Protein AF-A0A0F7KWE9-F1 (afdb_monomer_lite)

Organism: NCBI:txid1267766

Foldseek 3Di:
DDPDDDPAQDWWDDWDWDQDPQQKIKIFTDDDDPDPPDPDPDDDDPCPPFQWKKKKFKADPVDGPDIDIDSHRMDIGDNVRLVVCLVPRQQIWIWMWIDTPVDIHDIDTNDGRD

Secondary structure (DSSP, 8-state):
--------PPPPEEEEEEE-TTS-EEEEEE--PPP-----SS----------EEEEEEEETTEEEEEEEESSSEEEE-HHHHHHHHHHHTTPEEEEEEE-SS-BPPPEEEEE--

Structure (mmCIF, N/CA/C/O backbone):
data_AF-A0A0F7KWE9-F1
#
_entry.id   AF-A0A0F7KWE9-F1
#
loop_
_atom_site.group_PDB
_atom_site.id
_atom_site.type_symbol
_atom_site.label_atom_id
_atom_site.label_alt_id
_atom_site.label_comp_id
_atom_site.label_asym_id
_atom_site.label_entity_id
_atom_site.label_seq_id
_atom_site.pdbx_PDB_ins_code
_atom_site.Cartn_x
_atom_site.Cartn_y
_atom_site.Cartn_z
_atom_site.occupancy
_atom_site.B_iso_or_equiv
_atom_site.auth_seq_id
_atom_site.auth_comp_id
_atom_site.auth_asym_id
_atom_site.auth_atom_id
_atom_site.pdbx_PDB_model_num
ATOM 1 N N . MET A 1 1 ? 7.560 -29.431 -24.865 1.00 41.47 1 MET A N 1
ATOM 2 C CA . MET A 1 1 ? 7.957 -28.475 -23.809 1.00 41.47 1 MET A CA 1
ATOM 3 C C . MET A 1 1 ? 7.039 -27.270 -23.978 1.00 41.47 1 MET A C 1
ATOM 5 O O . MET A 1 1 ? 7.122 -26.638 -25.018 1.00 41.47 1 MET A O 1
ATOM 9 N N . ASN A 1 2 ? 6.057 -27.076 -23.093 1.00 42.00 2 ASN A N 1
ATOM 10 C CA . ASN A 1 2 ? 5.011 -26.047 -23.240 1.00 42.00 2 ASN A CA 1
ATOM 11 C C . ASN A 1 2 ? 5.586 -24.649 -22.930 1.00 42.00 2 ASN A C 1
ATOM 13 O O . ASN A 1 2 ? 5.988 -24.442 -21.786 1.00 42.00 2 ASN A O 1
ATOM 17 N N . PRO A 1 3 ? 5.619 -23.689 -23.875 1.00 49.16 3 PRO A N 1
ATOM 18 C CA . PRO A 1 3 ? 6.002 -22.312 -23.597 1.00 49.16 3 PRO A CA 1
ATOM 19 C C . PRO A 1 3 ? 4.737 -21.496 -23.309 1.00 49.16 3 PRO A C 1
ATOM 21 O O . PRO A 1 3 ? 4.087 -20.963 -24.202 1.00 49.16 3 PRO A O 1
ATOM 24 N N . GLY A 1 4 ? 4.350 -21.428 -22.045 1.00 58.22 4 GLY A N 1
ATOM 25 C CA . GLY A 1 4 ? 3.255 -20.583 -21.586 1.00 58.22 4 GLY A CA 1
ATOM 26 C C . GLY A 1 4 ? 3.297 -20.510 -20.070 1.00 58.22 4 GLY A C 1
ATOM 27 O O . GLY A 1 4 ? 3.599 -21.524 -19.453 1.00 58.22 4 GLY A O 1
ATOM 28 N N . LEU A 1 5 ? 2.964 -19.342 -19.503 1.00 46.66 5 LEU A N 1
ATOM 29 C CA . LEU A 1 5 ? 2.989 -18.967 -18.072 1.00 46.66 5 LEU A CA 1
ATOM 30 C C . LEU A 1 5 ? 4.336 -18.324 -17.687 1.00 46.66 5 LEU A C 1
ATOM 32 O O . LEU A 1 5 ? 5.323 -19.006 -17.470 1.00 46.66 5 LEU A O 1
ATOM 36 N N . THR A 1 6 ? 4.479 -17.003 -17.537 1.00 46.00 6 THR A N 1
ATOM 37 C CA . THR A 1 6 ? 3.852 -16.244 -16.438 1.00 46.00 6 THR A CA 1
ATOM 38 C C . THR A 1 6 ? 4.119 -14.730 -16.587 1.00 46.00 6 THR A C 1
ATOM 40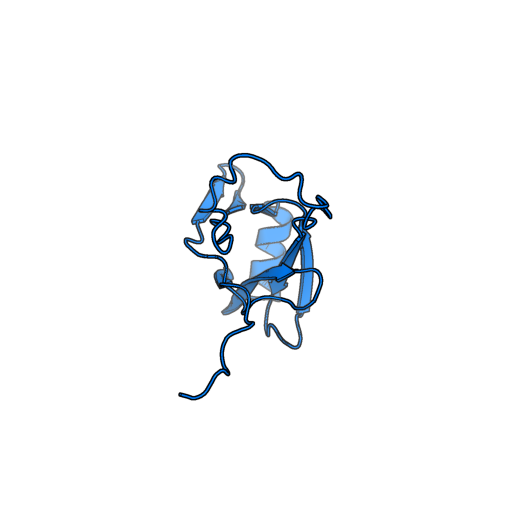 O O . THR A 1 6 ? 5.023 -14.157 -15.978 1.00 46.00 6 THR A O 1
ATOM 43 N N . LEU A 1 7 ? 3.292 -14.030 -17.368 1.00 49.25 7 LEU A N 1
ATOM 44 C CA . LEU A 1 7 ? 3.313 -12.563 -17.527 1.00 49.25 7 LEU A CA 1
ATOM 45 C C . LEU A 1 7 ? 2.510 -11.831 -16.423 1.00 49.25 7 LEU A C 1
ATOM 47 O O . LEU A 1 7 ? 1.693 -10.970 -16.717 1.00 49.25 7 LEU A O 1
ATOM 51 N N . ARG A 1 8 ? 2.716 -12.160 -15.139 1.00 48.19 8 ARG A N 1
ATOM 52 C CA . ARG A 1 8 ? 2.153 -11.381 -14.013 1.00 48.19 8 ARG A CA 1
ATOM 53 C C . ARG A 1 8 ? 3.234 -10.610 -13.251 1.00 48.19 8 ARG A C 1
ATOM 55 O O . ARG A 1 8 ? 4.088 -11.273 -12.658 1.00 48.19 8 ARG A O 1
ATOM 62 N N . PRO A 1 9 ? 3.241 -9.261 -13.270 1.00 48.69 9 PRO A N 1
ATOM 63 C CA . PRO A 1 9 ? 4.218 -8.477 -12.516 1.00 48.69 9 PRO A CA 1
ATOM 64 C C . PRO A 1 9 ? 4.250 -8.922 -11.048 1.00 48.69 9 PRO A C 1
ATOM 66 O O . PRO A 1 9 ? 3.208 -9.181 -10.452 1.00 48.69 9 PRO A O 1
ATOM 69 N N . LEU A 1 10 ? 5.460 -9.085 -10.500 1.00 52.34 10 LEU A N 1
ATOM 70 C CA . LEU A 1 10 ? 5.663 -9.585 -9.139 1.00 52.34 10 LEU A CA 1
ATOM 71 C C . LEU A 1 10 ? 5.048 -8.601 -8.139 1.00 52.34 10 LEU A C 1
ATOM 73 O O . LEU A 1 10 ? 5.289 -7.401 -8.231 1.00 52.34 10 LEU A O 1
ATOM 77 N N . CYS A 1 11 ? 4.275 -9.113 -7.185 1.00 49.81 11 CYS A N 1
ATOM 78 C CA . CYS A 1 11 ? 3.621 -8.298 -6.167 1.00 49.81 11 CYS A CA 1
ATOM 79 C C . CYS A 1 11 ? 4.660 -7.502 -5.351 1.00 49.81 11 CYS A C 1
ATOM 81 O O . CYS A 1 11 ? 5.761 -8.021 -5.108 1.00 49.81 11 CYS A O 1
ATOM 83 N N . PRO A 1 12 ? 4.330 -6.282 -4.885 1.00 57.56 12 PRO A N 1
ATOM 84 C CA . PRO A 1 12 ? 5.131 -5.586 -3.883 1.00 57.56 12 PRO A CA 1
ATOM 85 C C . PRO A 1 12 ? 5.318 -6.479 -2.643 1.00 57.56 12 PRO A C 1
ATOM 87 O O . PRO A 1 12 ? 4.448 -7.291 -2.332 1.00 57.56 12 PRO A O 1
ATOM 90 N N . VAL A 1 13 ? 6.439 -6.357 -1.926 1.00 61.50 13 VAL A N 1
ATOM 91 C CA . VAL A 1 13 ? 6.731 -7.176 -0.726 1.00 61.50 13 VAL A CA 1
ATOM 92 C C . VAL A 1 13 ? 7.302 -6.332 0.415 1.00 61.50 13 VAL A C 1
ATOM 94 O O . VAL A 1 13 ? 7.701 -5.189 0.207 1.00 61.50 13 VAL A O 1
ATOM 97 N N . HIS A 1 14 ? 7.376 -6.914 1.617 1.00 67.38 14 HIS A N 1
ATOM 98 C CA . HIS A 1 14 ? 7.879 -6.270 2.841 1.00 67.38 14 HIS A CA 1
ATOM 99 C C . HIS A 1 14 ? 7.148 -4.960 3.193 1.00 67.38 14 HIS A C 1
ATOM 101 O O . HIS A 1 14 ? 7.796 -3.913 3.276 1.00 67.38 14 HIS A O 1
ATOM 107 N N . PRO A 1 15 ? 5.814 -4.992 3.398 1.00 71.38 15 PRO A N 1
ATOM 108 C CA . PRO A 1 15 ? 5.095 -3.823 3.882 1.00 71.38 15 PRO A CA 1
ATOM 109 C C . PRO A 1 15 ? 5.648 -3.421 5.250 1.00 71.38 15 PRO A C 1
ATOM 111 O O . PRO A 1 15 ? 5.822 -4.255 6.142 1.00 71.38 15 PRO A O 1
ATOM 114 N N . ARG A 1 16 ? 5.937 -2.133 5.411 1.00 82.38 16 ARG A N 1
ATOM 115 C CA . ARG A 1 16 ? 6.376 -1.541 6.668 1.00 82.38 16 ARG A CA 1
ATOM 116 C C . ARG A 1 16 ? 5.450 -0.386 7.000 1.00 82.38 16 ARG A C 1
ATOM 118 O O . ARG A 1 16 ? 5.343 0.555 6.223 1.00 82.38 16 ARG A O 1
ATOM 125 N N . ALA A 1 17 ? 4.811 -0.463 8.158 1.00 83.88 17 ALA A N 1
ATOM 126 C CA . ALA A 1 17 ? 4.031 0.621 8.728 1.00 83.88 17 ALA A CA 1
ATOM 127 C C . ALA A 1 17 ? 4.843 1.287 9.841 1.00 83.88 17 ALA A C 1
ATOM 129 O O . ALA A 1 17 ? 5.497 0.609 10.639 1.00 83.88 17 ALA A O 1
ATOM 130 N N . ARG A 1 18 ? 4.828 2.616 9.887 1.00 84.56 18 ARG A N 1
ATOM 131 C CA . ARG A 1 18 ? 5.418 3.398 10.972 1.00 84.56 18 ARG A CA 1
ATOM 132 C C . ARG A 1 18 ? 4.462 4.515 11.350 1.00 84.56 18 ARG A C 1
ATOM 134 O O . ARG A 1 18 ? 4.159 5.360 10.511 1.00 84.56 18 ARG A O 1
ATOM 141 N N . SER A 1 19 ? 4.070 4.532 12.615 1.00 82.69 19 SER A N 1
ATOM 142 C CA . SER A 1 19 ? 3.402 5.667 13.238 1.00 82.69 19 SER A CA 1
ATOM 143 C C . SER A 1 19 ? 4.429 6.747 13.579 1.00 82.69 19 SER A C 1
ATOM 145 O O . SER A 1 19 ? 5.460 6.450 14.196 1.00 82.69 19 SER A O 1
ATOM 147 N N . GLY A 1 20 ? 4.180 7.988 13.181 1.00 75.19 20 GLY A N 1
ATOM 148 C CA . GLY A 1 20 ? 4.924 9.140 13.671 1.00 75.19 20 GLY A CA 1
ATOM 149 C C . GLY A 1 20 ? 4.401 9.628 15.022 1.00 75.19 20 GLY A C 1
ATOM 150 O O . GLY A 1 20 ? 3.367 9.186 15.522 1.00 75.19 20 GLY A O 1
ATOM 151 N N . GLN A 1 21 ? 5.146 10.545 15.642 1.00 71.44 21 GLN A N 1
ATOM 152 C CA . GLN A 1 21 ? 4.849 11.059 16.989 1.00 71.44 21 GLN A CA 1
ATOM 153 C C . GLN A 1 21 ? 3.542 11.863 17.060 1.00 71.44 21 GLN A C 1
ATOM 155 O O . GLN A 1 21 ? 3.012 12.060 18.149 1.00 71.44 21 GLN A O 1
ATOM 160 N N . ASN A 1 22 ? 3.004 12.289 15.913 1.00 75.75 22 ASN A N 1
ATOM 161 C CA . ASN A 1 22 ? 1.783 13.086 15.833 1.00 75.75 22 ASN A CA 1
ATOM 162 C C . ASN A 1 22 ? 0.558 12.251 15.421 1.00 75.75 22 ASN A C 1
ATOM 164 O O . ASN A 1 22 ? -0.496 12.826 15.161 1.00 75.75 22 ASN A O 1
ATOM 168 N N . GLY A 1 23 ? 0.685 10.919 15.341 1.00 78.31 23 GLY A N 1
ATOM 169 C CA . GLY A 1 23 ? -0.376 10.019 14.869 1.00 78.31 23 GLY A CA 1
ATOM 170 C C . GLY A 1 23 ? -0.449 9.884 13.345 1.00 78.31 23 GLY A C 1
ATOM 171 O O . GLY A 1 23 ? -1.379 9.275 12.827 1.00 78.31 23 GLY A O 1
ATOM 172 N N . ASP A 1 24 ? 0.515 10.452 12.616 1.00 86.19 24 ASP A N 1
ATOM 173 C CA . ASP A 1 24 ? 0.697 10.198 11.191 1.00 86.19 24 ASP A CA 1
ATOM 174 C C . ASP A 1 24 ? 1.086 8.738 10.940 1.00 86.19 24 ASP A C 1
ATOM 176 O O . ASP A 1 24 ? 1.773 8.114 11.749 1.00 86.19 24 ASP A O 1
ATOM 180 N N . MET A 1 25 ? 0.657 8.200 9.801 1.00 90.62 25 MET A N 1
ATOM 181 C CA . MET A 1 25 ? 0.974 6.839 9.387 1.00 90.62 25 MET A CA 1
ATOM 182 C C . MET A 1 25 ? 1.722 6.858 8.065 1.00 90.62 25 MET A C 1
ATOM 184 O O . MET A 1 25 ? 1.236 7.348 7.044 1.00 90.62 25 MET A O 1
ATOM 188 N N . VAL A 1 26 ? 2.921 6.288 8.081 1.00 90.88 26 VAL A N 1
ATOM 189 C CA . VAL A 1 26 ? 3.753 6.121 6.895 1.00 90.88 26 VAL A CA 1
ATOM 190 C C . VAL A 1 26 ? 3.856 4.641 6.573 1.00 90.88 26 VAL A C 1
ATOM 192 O O . VAL A 1 26 ? 4.399 3.863 7.360 1.00 90.88 26 VAL A O 1
ATOM 195 N N . PHE A 1 27 ? 3.399 4.275 5.382 1.00 90.62 27 PHE A N 1
ATOM 196 C CA . PHE A 1 27 ? 3.569 2.944 4.821 1.00 90.62 27 PHE A CA 1
ATOM 197 C C . PHE A 1 27 ? 4.638 2.979 3.737 1.00 90.62 27 PHE A C 1
ATOM 199 O O . PHE A 1 27 ? 4.644 3.872 2.893 1.00 90.62 27 PHE A O 1
ATOM 206 N N . SER A 1 28 ? 5.539 2.006 3.740 1.00 88.25 28 SER A N 1
ATOM 207 C CA . SER A 1 28 ? 6.507 1.794 2.666 1.00 88.25 28 SER A CA 1
ATOM 208 C C . SER A 1 28 ? 6.619 0.316 2.322 1.00 88.25 28 SER A C 1
ATOM 210 O O . SER A 1 28 ? 6.293 -0.553 3.131 1.00 88.25 28 SER A O 1
ATOM 212 N N . TRP A 1 29 ? 7.046 0.018 1.100 1.00 87.75 29 TRP A N 1
ATOM 213 C CA . TRP A 1 29 ? 7.212 -1.352 0.614 1.00 87.75 29 TRP A CA 1
ATOM 214 C C . TRP A 1 29 ? 8.423 -1.448 -0.307 1.00 87.75 29 TRP A C 1
ATOM 216 O O . TRP A 1 29 ? 8.896 -0.454 -0.857 1.00 87.75 29 TRP A O 1
ATOM 226 N N . ALA A 1 30 ? 8.939 -2.660 -0.485 1.00 81.38 30 ALA A N 1
ATOM 227 C CA . ALA A 1 30 ? 9.981 -2.911 -1.466 1.00 81.38 30 ALA A CA 1
ATOM 228 C C . ALA A 1 30 ? 9.353 -3.137 -2.847 1.00 81.38 30 ALA A C 1
ATOM 230 O O . ALA A 1 30 ? 8.476 -3.994 -3.023 1.00 81.38 30 ALA A O 1
ATOM 231 N N . ARG A 1 31 ? 9.848 -2.402 -3.847 1.00 74.00 31 ARG A N 1
ATOM 232 C CA . ARG A 1 31 ? 9.578 -2.696 -5.255 1.00 74.00 31 ARG A CA 1
ATOM 233 C C . ARG A 1 31 ? 10.228 -4.027 -5.628 1.00 74.00 31 ARG A C 1
ATOM 235 O O . ARG A 1 31 ? 11.425 -4.213 -5.418 1.00 74.00 31 ARG A O 1
ATOM 242 N N . ARG A 1 32 ? 9.476 -4.928 -6.264 1.00 63.19 32 ARG A N 1
ATOM 243 C CA . ARG A 1 32 ? 10.056 -6.075 -6.976 1.00 63.19 32 ARG A CA 1
ATOM 244 C C . ARG A 1 32 ? 10.138 -5.769 -8.464 1.00 63.19 32 ARG A C 1
ATOM 246 O O . ARG A 1 32 ? 9.175 -5.946 -9.201 1.00 63.19 32 ARG A O 1
ATOM 253 N N . ALA A 1 33 ? 11.308 -5.334 -8.922 1.00 54.03 33 ALA A N 1
ATOM 254 C CA . ALA A 1 33 ? 11.617 -5.365 -10.345 1.00 54.03 33 ALA A CA 1
ATOM 255 C C . ALA A 1 33 ? 11.828 -6.826 -10.775 1.00 54.03 33 ALA A C 1
ATOM 257 O O . ALA A 1 33 ? 12.502 -7.590 -10.080 1.00 54.03 33 ALA A O 1
ATOM 258 N N . ARG A 1 34 ? 11.268 -7.236 -11.920 1.00 53.56 34 ARG A N 1
ATOM 259 C CA . ARG A 1 34 ? 11.795 -8.426 -12.600 1.00 53.56 34 ARG A CA 1
ATOM 260 C C . ARG A 1 34 ? 13.180 -8.059 -13.119 1.00 53.56 34 ARG A C 1
ATOM 262 O O . ARG A 1 34 ? 13.327 -6.985 -13.692 1.00 53.56 34 ARG A O 1
ATOM 269 N N . GLY A 1 35 ? 14.170 -8.893 -12.818 1.00 44.06 35 GLY A N 1
ATOM 270 C CA . GLY A 1 35 ? 15.583 -8.532 -12.869 1.00 44.06 35 GLY A CA 1
ATOM 271 C C . GLY A 1 35 ? 16.017 -7.828 -14.153 1.00 44.06 35 GLY A C 1
ATOM 272 O O . GLY A 1 35 ? 15.813 -8.343 -15.245 1.00 44.06 35 GLY A O 1
ATOM 273 N N . ALA A 1 36 ? 16.701 -6.698 -13.992 1.00 41.00 36 ALA A N 1
ATOM 274 C CA . ALA A 1 36 ? 17.837 -6.389 -14.842 1.00 41.00 36 ALA A CA 1
ATOM 275 C C . ALA A 1 36 ? 19.048 -7.067 -14.186 1.00 41.00 36 ALA A C 1
ATOM 277 O O . ALA A 1 36 ? 19.739 -6.473 -13.365 1.00 41.00 36 ALA A O 1
ATOM 278 N N . TRP A 1 37 ? 19.226 -8.359 -14.463 1.00 46.62 37 TRP A N 1
ATOM 279 C CA . TRP A 1 37 ? 20.523 -9.017 -14.296 1.00 46.62 37 TRP A CA 1
ATOM 280 C C . TRP A 1 37 ? 21.048 -9.416 -15.669 1.00 46.62 37 TRP A C 1
ATOM 282 O O . TRP A 1 37 ? 21.456 -10.547 -15.898 1.00 46.62 37 TRP A O 1
ATOM 292 N N . ASP A 1 38 ? 20.990 -8.460 -16.584 1.00 44.28 38 ASP A N 1
ATOM 293 C CA . ASP A 1 38 ? 21.762 -8.494 -17.808 1.00 44.28 38 ASP A CA 1
ATOM 294 C C . ASP A 1 38 ? 22.785 -7.374 -17.635 1.00 44.28 38 ASP A C 1
ATOM 296 O O . ASP A 1 38 ? 22.407 -6.224 -17.414 1.00 44.28 38 ASP A O 1
ATOM 300 N N . TRP A 1 39 ? 24.068 -7.719 -17.591 1.00 51.25 39 TRP A N 1
ATOM 301 C CA . TRP A 1 39 ? 25.112 -6.779 -17.973 1.00 51.25 39 TRP A CA 1
ATOM 302 C C . TRP A 1 39 ? 25.213 -6.920 -19.492 1.00 51.25 39 TRP A C 1
ATOM 304 O O . TRP A 1 39 ? 25.810 -7.908 -19.926 1.00 51.25 39 TRP A O 1
ATOM 314 N N . PRO A 1 40 ? 24.662 -6.014 -20.319 1.00 42.66 40 PRO A N 1
ATOM 315 C CA . PRO A 1 40 ? 24.989 -6.024 -21.724 1.00 42.66 40 PRO A CA 1
ATOM 316 C C . PRO A 1 40 ? 26.249 -5.180 -21.885 1.00 42.66 40 PRO A C 1
ATOM 318 O O . PRO A 1 40 ? 26.217 -3.948 -21.843 1.00 42.66 40 PRO A O 1
ATOM 321 N N . ASP A 1 41 ? 27.374 -5.863 -22.066 1.00 50.97 41 ASP A N 1
ATOM 322 C CA . ASP A 1 41 ? 28.432 -5.305 -22.895 1.00 50.97 41 ASP A CA 1
ATOM 323 C C . ASP A 1 41 ? 27.795 -5.023 -24.268 1.00 50.97 41 ASP A C 1
ATOM 325 O O . ASP A 1 41 ? 27.318 -5.933 -24.941 1.00 50.97 41 ASP A O 1
ATOM 329 N N . LEU A 1 42 ? 27.690 -3.734 -24.599 1.00 47.84 42 LEU A N 1
ATOM 330 C CA . LEU A 1 42 ? 27.261 -3.170 -25.879 1.00 47.84 42 LEU A CA 1
ATOM 331 C C . LEU A 1 42 ? 25.928 -3.677 -26.467 1.00 47.84 42 LEU A C 1
ATOM 333 O O . LEU A 1 42 ? 25.900 -4.581 -27.292 1.00 47.84 42 LEU A O 1
ATOM 337 N N . VAL A 1 43 ? 24.840 -2.964 -26.173 1.00 46.81 43 VAL A N 1
ATOM 338 C CA . VAL A 1 43 ? 23.853 -2.472 -27.161 1.00 46.81 43 VAL A CA 1
ATOM 339 C C . VAL A 1 43 ? 22.861 -1.600 -26.394 1.00 46.81 43 VAL A C 1
ATOM 341 O O . VAL A 1 43 ? 22.282 -2.049 -25.412 1.00 46.81 43 VAL A O 1
ATOM 344 N N . GLU A 1 44 ? 22.692 -0.343 -26.805 1.00 48.94 44 GLU A N 1
ATOM 345 C CA . GLU A 1 44 ? 21.723 0.583 -26.207 1.00 48.94 44 GLU A CA 1
ATOM 346 C C . GLU A 1 44 ? 20.291 0.035 -26.378 1.00 48.94 44 GLU A C 1
ATOM 348 O O . GLU A 1 44 ? 19.804 -0.050 -27.510 1.00 48.94 44 GLU A O 1
ATOM 353 N N . PRO A 1 45 ? 19.581 -0.345 -25.298 1.00 44.62 45 PRO A N 1
ATOM 354 C CA . PRO A 1 45 ? 18.170 -0.679 -25.401 1.00 44.62 45 PRO A CA 1
ATOM 355 C C . PRO A 1 45 ? 17.348 0.621 -25.467 1.00 44.62 45 PRO A C 1
ATOM 357 O O . PRO A 1 45 ? 17.694 1.592 -24.790 1.00 44.62 45 PRO A O 1
ATOM 360 N N . PRO A 1 46 ? 16.233 0.676 -26.222 1.00 42.12 46 PRO A N 1
ATOM 361 C CA . PRO A 1 46 ? 15.333 1.819 -26.163 1.00 42.12 46 PRO A CA 1
ATOM 362 C C . PRO A 1 46 ? 14.731 1.887 -24.756 1.00 42.12 46 PRO A C 1
ATOM 364 O O . PRO A 1 46 ? 13.869 1.089 -24.383 1.00 42.12 46 PRO A O 1
ATOM 367 N N . LEU A 1 47 ? 15.233 2.829 -23.958 1.00 48.50 47 LEU A N 1
ATOM 368 C CA . LEU A 1 47 ? 14.811 3.109 -22.593 1.00 48.50 47 LEU A CA 1
ATOM 369 C C . LEU A 1 47 ? 13.431 3.785 -22.619 1.00 48.50 47 LEU A C 1
ATOM 371 O O . LEU A 1 47 ? 13.296 4.972 -22.351 1.00 48.50 47 LEU A O 1
ATOM 375 N N . ALA A 1 48 ? 12.383 3.038 -22.970 1.00 46.88 48 ALA A N 1
ATOM 376 C CA . ALA A 1 48 ? 11.028 3.426 -22.602 1.00 46.88 48 ALA A CA 1
ATOM 377 C C . ALA A 1 48 ? 10.915 3.194 -21.092 1.00 46.88 48 ALA A C 1
ATOM 379 O O . ALA A 1 48 ? 10.598 2.092 -20.638 1.00 46.88 48 ALA A O 1
ATOM 380 N N . GLU A 1 49 ? 11.312 4.209 -20.324 1.00 45.31 49 GLU A N 1
ATOM 381 C CA . GLU A 1 49 ? 11.267 4.238 -18.868 1.00 45.31 49 GLU A CA 1
ATOM 382 C C . GLU A 1 49 ? 9.931 3.662 -18.390 1.00 45.31 49 GLU A C 1
ATOM 384 O O . GLU A 1 49 ? 8.862 4.215 -18.647 1.00 45.31 49 GLU A O 1
ATOM 389 N N . GLN A 1 50 ? 9.976 2.513 -17.712 1.00 53.25 50 GLN A N 1
ATOM 390 C CA . GLN A 1 50 ? 8.820 2.013 -16.980 1.00 53.25 50 GLN A CA 1
ATOM 391 C C . GLN A 1 50 ? 8.501 3.051 -15.905 1.00 53.25 50 GLN A C 1
ATOM 393 O O . GLN A 1 50 ? 9.163 3.068 -14.868 1.00 53.25 50 GLN A O 1
ATOM 398 N N . THR A 1 51 ? 7.535 3.936 -16.163 1.00 61.94 51 THR A N 1
ATOM 399 C CA . THR A 1 51 ? 7.088 4.918 -15.176 1.00 61.94 51 THR A CA 1
ATOM 400 C C . THR A 1 51 ? 6.619 4.159 -13.942 1.00 61.94 51 THR A C 1
ATOM 402 O O . THR A 1 51 ? 5.666 3.381 -13.992 1.00 61.94 51 THR A O 1
ATOM 405 N N . GLU A 1 52 ? 7.349 4.324 -12.844 1.00 70.75 52 GLU A N 1
ATOM 406 C CA . GLU A 1 52 ? 7.060 3.650 -11.590 1.00 70.75 52 GLU A CA 1
ATOM 407 C C . GLU A 1 52 ? 5.812 4.286 -10.968 1.00 70.75 52 GLU A C 1
ATOM 409 O O . GLU A 1 52 ? 5.858 5.395 -10.445 1.00 70.75 52 GLU A O 1
ATOM 414 N N . ALA A 1 53 ? 4.679 3.595 -11.072 1.00 83.69 53 ALA A N 1
ATOM 415 C CA . ALA A 1 53 ? 3.409 4.036 -10.516 1.00 83.69 53 ALA A CA 1
ATOM 416 C C . ALA A 1 53 ? 2.844 2.969 -9.577 1.00 83.69 53 ALA A C 1
ATOM 418 O O . ALA A 1 53 ? 2.911 1.766 -9.846 1.00 83.69 53 ALA A O 1
ATOM 419 N N . TYR A 1 54 ? 2.253 3.412 -8.477 1.00 87.62 54 TYR A N 1
ATOM 420 C CA . TYR A 1 54 ? 1.553 2.571 -7.520 1.00 87.62 54 TYR A CA 1
ATOM 421 C C . TYR A 1 54 ? 0.163 3.125 -7.271 1.00 87.62 54 TYR A C 1
ATOM 423 O O . TYR A 1 54 ? -0.080 4.326 -7.356 1.00 87.62 54 TYR A O 1
ATOM 431 N N . ARG A 1 55 ? -0.745 2.225 -6.915 1.00 91.94 55 ARG A N 1
ATOM 432 C CA . ARG A 1 55 ? -2.092 2.570 -6.495 1.00 91.94 55 ARG A CA 1
ATOM 433 C C . ARG A 1 55 ? -2.386 1.907 -5.167 1.00 91.94 55 ARG A C 1
ATOM 435 O O . ARG A 1 55 ? -2.385 0.677 -5.093 1.00 91.94 55 ARG A O 1
ATOM 442 N N . ALA A 1 56 ? -2.625 2.714 -4.144 1.00 93.12 56 ALA A N 1
ATOM 443 C CA . ALA A 1 56 ? -3.111 2.248 -2.856 1.00 93.12 56 ALA A CA 1
ATOM 444 C C . ALA A 1 56 ? -4.633 2.364 -2.791 1.00 93.12 56 ALA A C 1
ATOM 446 O O . ALA A 1 56 ? -5.210 3.233 -3.446 1.00 93.12 56 ALA A O 1
ATOM 447 N N . GLY A 1 57 ? -5.282 1.508 -2.010 1.00 95.12 57 GLY A N 1
ATOM 448 C CA . GLY A 1 57 ? -6.721 1.587 -1.812 1.00 95.12 57 GLY A CA 1
ATOM 449 C C . GLY A 1 57 ? -7.208 0.912 -0.540 1.00 95.12 57 GLY A C 1
ATOM 450 O O . GLY A 1 57 ? -6.499 0.106 0.062 1.00 95.12 57 GLY A O 1
ATOM 451 N N . VAL A 1 58 ? -8.423 1.282 -0.137 1.00 95.50 58 VAL A N 1
ATOM 452 C CA . VAL A 1 58 ? -9.124 0.734 1.034 1.00 95.50 58 VAL A CA 1
ATOM 453 C C . VAL A 1 58 ? -10.262 -0.170 0.584 1.00 95.50 58 VAL A C 1
ATOM 455 O O . VAL A 1 58 ? -11.008 0.174 -0.335 1.00 95.50 58 VAL A O 1
ATOM 458 N N . GLY A 1 59 ? -10.426 -1.304 1.261 1.00 93.44 59 GLY A N 1
ATOM 459 C CA . GLY A 1 59 ? -11.510 -2.244 0.999 1.00 93.44 59 GLY A CA 1
ATOM 460 C C . GLY A 1 59 ? -11.167 -3.224 -0.120 1.00 93.44 59 GLY A C 1
ATOM 461 O O . GLY A 1 59 ? -10.011 -3.605 -0.297 1.00 93.44 59 GLY A O 1
ATOM 462 N N . ASN A 1 60 ? -12.173 -3.668 -0.872 1.00 92.12 60 ASN A N 1
ATOM 463 C CA . ASN A 1 60 ? -11.972 -4.678 -1.908 1.00 92.12 60 ASN A CA 1
ATOM 464 C C . ASN A 1 60 ? -11.053 -4.143 -3.037 1.00 92.12 60 ASN A C 1
ATOM 466 O O . ASN A 1 60 ? -11.364 -3.102 -3.612 1.00 92.12 60 ASN A O 1
ATOM 470 N N . PRO A 1 61 ? -9.955 -4.831 -3.406 1.00 88.19 61 PRO A N 1
ATOM 471 C CA . PRO A 1 61 ? -9.084 -4.425 -4.513 1.00 88.19 61 PRO A CA 1
ATOM 472 C C . PRO A 1 61 ? -9.755 -4.254 -5.883 1.00 88.19 61 PRO A C 1
ATOM 474 O O . PRO A 1 61 ? -9.283 -3.456 -6.705 1.00 88.19 61 PRO A O 1
ATOM 477 N N . ASP A 1 62 ? -10.849 -4.981 -6.121 1.00 88.75 62 ASP A N 1
ATOM 478 C CA . ASP A 1 62 ? -11.646 -4.910 -7.350 1.00 88.75 62 ASP A CA 1
ATOM 479 C C . ASP A 1 62 ? -12.710 -3.799 -7.302 1.00 88.75 62 ASP A C 1
ATOM 481 O O . ASP A 1 62 ? -13.177 -3.338 -8.341 1.00 88.75 62 ASP A O 1
ATOM 485 N N . ALA A 1 63 ? -13.065 -3.335 -6.100 1.00 90.25 63 ALA A N 1
ATOM 486 C CA . ALA A 1 63 ? -14.039 -2.271 -5.861 1.00 90.25 63 ALA A CA 1
ATOM 487 C C . ALA A 1 63 ? -13.633 -1.428 -4.632 1.00 90.25 63 ALA A C 1
ATOM 489 O O . ALA A 1 63 ? -14.262 -1.543 -3.574 1.00 90.25 63 ALA A O 1
ATOM 490 N N . PRO A 1 64 ? -12.552 -0.629 -4.731 1.00 92.25 64 PRO A N 1
ATOM 491 C CA . PRO A 1 64 ? -12.056 0.145 -3.600 1.00 92.25 64 PRO A CA 1
ATOM 492 C C . PRO A 1 64 ? -13.024 1.246 -3.185 1.00 92.25 64 PRO A C 1
ATOM 494 O O . PRO A 1 64 ? -13.566 1.954 -4.033 1.00 92.25 64 PRO A O 1
ATOM 497 N N . SER A 1 65 ? -13.140 1.459 -1.875 1.00 92.94 65 SER A N 1
ATOM 498 C CA . SER A 1 65 ? -13.859 2.607 -1.312 1.00 92.94 65 SER A CA 1
ATOM 499 C C . SER A 1 65 ? -13.081 3.908 -1.514 1.00 92.94 65 SER A C 1
ATOM 501 O O . SER A 1 65 ? -13.663 4.957 -1.775 1.00 92.94 65 SER A O 1
ATOM 503 N N . LEU A 1 66 ? -11.752 3.832 -1.401 1.00 93.25 66 LEU A N 1
ATOM 504 C CA . LEU A 1 66 ? -10.817 4.950 -1.531 1.00 93.25 66 LEU A CA 1
ATOM 505 C C . LEU A 1 66 ? -9.590 4.504 -2.315 1.00 93.25 66 LEU A C 1
ATOM 507 O O . LEU A 1 66 ? -9.181 3.344 -2.220 1.00 93.25 66 LEU A O 1
ATOM 511 N N . VAL A 1 67 ? -9.002 5.430 -3.071 1.00 93.88 67 VAL A N 1
ATOM 512 C CA . VAL A 1 67 ? -7.840 5.176 -3.926 1.00 93.88 67 VAL A CA 1
ATOM 513 C C . VAL A 1 67 ? -6.867 6.350 -3.867 1.00 93.88 67 VAL A C 1
ATOM 515 O O . VAL A 1 67 ? -7.284 7.504 -3.940 1.00 93.88 67 VAL A O 1
ATOM 518 N N . TRP A 1 68 ? -5.571 6.042 -3.812 1.00 93.62 68 TRP A N 1
ATOM 519 C CA . TRP A 1 68 ? -4.480 7.003 -3.977 1.00 93.62 68 TRP A CA 1
ATOM 520 C C . TRP A 1 68 ? -3.525 6.545 -5.073 1.00 93.62 68 TRP A C 1
ATOM 522 O O . TRP A 1 68 ? -3.097 5.389 -5.083 1.00 93.62 68 TRP A O 1
ATOM 532 N N . ASP A 1 69 ? -3.155 7.468 -5.957 1.00 91.62 69 ASP A N 1
ATOM 533 C CA . ASP A 1 69 ? -2.092 7.277 -6.940 1.00 91.62 69 ASP A CA 1
ATOM 534 C C . ASP A 1 69 ? -0.768 7.808 -6.387 1.00 91.62 69 ASP A C 1
ATOM 536 O O . ASP A 1 69 ? -0.693 8.921 -5.866 1.00 91.62 69 ASP A O 1
ATOM 540 N N . LEU A 1 70 ? 0.277 6.989 -6.473 1.00 88.06 70 LEU A N 1
ATOM 541 C CA . LEU A 1 70 ? 1.568 7.230 -5.842 1.00 88.06 70 LEU A CA 1
ATOM 542 C C . LEU A 1 70 ? 2.682 7.022 -6.869 1.00 88.06 70 LEU A C 1
ATOM 544 O O . LEU A 1 70 ? 2.727 6.002 -7.551 1.00 88.06 70 LEU A O 1
ATOM 548 N N . ALA A 1 71 ? 3.612 7.970 -6.946 1.00 85.25 71 ALA A N 1
ATOM 549 C CA . ALA A 1 71 ? 4.789 7.877 -7.818 1.00 85.25 71 ALA A CA 1
ATOM 550 C C . ALA A 1 71 ? 6.001 7.210 -7.136 1.00 85.25 71 ALA A C 1
ATOM 552 O O . ALA A 1 71 ? 7.024 6.971 -7.763 1.00 85.25 71 ALA A O 1
ATOM 553 N N . HIS A 1 72 ? 5.900 6.931 -5.835 1.00 85.00 72 HIS A N 1
ATOM 554 C CA . HIS A 1 72 ? 6.980 6.380 -5.017 1.00 85.00 72 HIS A CA 1
ATOM 555 C C . HIS A 1 72 ? 6.448 5.208 -4.180 1.00 85.00 72 HIS A C 1
ATOM 557 O O . HIS A 1 72 ? 5.247 5.170 -3.894 1.00 85.00 72 HIS A O 1
ATOM 563 N N . PRO A 1 73 ? 7.307 4.272 -3.730 1.00 88.38 73 PRO A N 1
ATOM 564 C CA . PRO A 1 73 ? 6.907 3.126 -2.911 1.00 88.38 73 PRO A CA 1
ATOM 565 C C . PRO A 1 73 ? 6.643 3.516 -1.440 1.00 88.38 73 PRO A C 1
ATOM 567 O O . PRO A 1 73 ? 7.172 2.915 -0.497 1.00 88.38 73 PRO A O 1
ATOM 570 N N . ARG A 1 74 ? 5.868 4.588 -1.245 1.00 87.50 74 ARG A N 1
ATOM 571 C CA . ARG A 1 74 ? 5.534 5.187 0.044 1.00 87.50 74 ARG A CA 1
ATOM 572 C C . ARG A 1 74 ? 4.142 5.816 -0.013 1.00 87.50 74 ARG A C 1
ATOM 574 O O . ARG A 1 74 ? 3.839 6.563 -0.938 1.00 87.50 74 ARG A O 1
ATOM 581 N N . LEU A 1 75 ? 3.335 5.553 1.009 1.00 91.75 75 LEU A N 1
ATOM 582 C CA . LEU A 1 75 ? 2.073 6.235 1.282 1.00 91.75 75 LEU A CA 1
ATOM 583 C C . LEU A 1 75 ? 2.196 6.962 2.622 1.00 91.75 75 LEU A C 1
ATOM 585 O O . LEU A 1 75 ? 2.590 6.363 3.623 1.00 91.75 75 LEU A O 1
ATOM 589 N N . GLU A 1 76 ? 1.859 8.246 2.636 1.00 92.19 76 GLU A N 1
ATOM 590 C CA . GLU A 1 76 ? 1.867 9.083 3.835 1.00 92.19 76 GLU A CA 1
ATOM 591 C C . GLU A 1 76 ? 0.439 9.528 4.125 1.00 92.19 76 GLU A C 1
ATOM 593 O O . GLU A 1 76 ? -0.189 10.198 3.306 1.00 92.19 76 GLU A O 1
ATOM 598 N N . LEU A 1 77 ? -0.077 9.135 5.284 1.00 92.12 77 LEU A N 1
ATOM 599 C CA . LEU A 1 77 ? -1.393 9.523 5.764 1.00 92.12 77 LEU A CA 1
ATOM 600 C C . LEU A 1 77 ? -1.210 10.428 6.977 1.00 92.12 77 LEU A C 1
ATOM 602 O O . LEU A 1 77 ? -0.544 10.066 7.948 1.00 92.12 77 LEU A O 1
ATOM 606 N N . SER A 1 78 ? -1.809 11.617 6.919 1.00 92.38 78 SER A N 1
ATOM 607 C CA . SER A 1 78 ? -1.852 12.509 8.078 1.00 92.38 78 SER A CA 1
ATOM 608 C C . SER A 1 78 ? -2.631 11.857 9.222 1.00 92.38 78 SER A C 1
ATOM 610 O O . SER A 1 78 ? -3.496 11.015 8.977 1.00 92.38 78 SER A O 1
ATOM 612 N N . ALA A 1 79 ? -2.393 12.293 10.458 1.00 89.69 79 ALA A N 1
ATOM 613 C CA . ALA A 1 79 ? -3.144 11.802 11.613 1.00 89.69 79 ALA A CA 1
ATOM 614 C C . ALA A 1 79 ? -4.663 11.981 11.452 1.00 89.69 79 ALA A C 1
ATOM 616 O O . ALA A 1 79 ? -5.432 11.081 11.772 1.00 89.69 79 ALA A O 1
ATOM 617 N N . ALA A 1 80 ? -5.100 13.109 10.882 1.00 92.19 80 ALA A N 1
ATOM 618 C CA . ALA A 1 80 ? -6.513 13.366 10.610 1.00 92.19 80 ALA A CA 1
ATOM 619 C C . ALA A 1 80 ? -7.085 12.393 9.565 1.00 92.19 80 ALA A C 1
ATOM 621 O O . ALA A 1 80 ? -8.180 11.859 9.741 1.00 92.19 80 ALA A O 1
ATOM 622 N N . THR A 1 81 ? -6.330 12.125 8.493 1.00 92.56 81 THR A N 1
ATOM 623 C CA . THR A 1 81 ? -6.717 11.139 7.474 1.00 92.56 81 THR A CA 1
ATOM 624 C C . THR A 1 81 ? -6.796 9.742 8.077 1.00 92.56 81 THR A C 1
ATOM 626 O O . THR A 1 81 ? -7.784 9.052 7.856 1.00 92.56 81 THR A O 1
ATOM 629 N N . TRP A 1 82 ? -5.792 9.335 8.856 1.00 92.62 82 TRP A N 1
ATOM 630 C CA . TRP A 1 82 ? -5.769 8.016 9.481 1.00 92.62 82 TRP A CA 1
ATOM 631 C C . TRP A 1 82 ? -6.930 7.831 10.463 1.00 92.62 82 TRP A C 1
ATOM 633 O O . TRP A 1 82 ? -7.651 6.848 10.350 1.00 92.62 82 TRP A O 1
ATOM 643 N N . ALA A 1 83 ? -7.204 8.817 11.322 1.00 91.81 83 ALA A N 1
ATOM 644 C CA . ALA A 1 83 ? -8.346 8.776 12.237 1.00 91.81 83 ALA A CA 1
ATOM 645 C C . ALA A 1 83 ? -9.697 8.686 11.501 1.00 91.81 83 ALA A C 1
ATOM 647 O O . ALA A 1 83 ? -10.588 7.957 11.929 1.00 91.81 83 ALA A O 1
ATOM 648 N N . THR A 1 84 ? -9.840 9.385 10.369 1.00 93.56 84 THR A N 1
ATOM 649 C CA . THR A 1 84 ? -11.043 9.284 9.521 1.00 93.56 84 THR A CA 1
ATOM 650 C C . THR A 1 84 ? -11.186 7.875 8.944 1.00 93.56 84 THR A C 1
ATOM 652 O O . THR A 1 84 ? -12.262 7.291 8.997 1.00 93.56 84 THR A O 1
ATOM 655 N N . LEU A 1 85 ? -10.089 7.285 8.456 1.00 92.44 85 LEU A N 1
ATOM 656 C CA . LEU A 1 85 ? -10.097 5.909 7.954 1.00 92.44 85 LEU A CA 1
ATOM 657 C C . LEU A 1 85 ? -10.465 4.905 9.050 1.00 92.44 85 LEU A C 1
ATOM 659 O O . LEU A 1 85 ? -11.254 4.004 8.789 1.00 92.44 85 LEU A O 1
ATOM 663 N N . GLN A 1 86 ? -9.933 5.069 10.262 1.00 92.88 86 GLN A N 1
ATOM 664 C CA . GLN A 1 86 ? -10.280 4.222 11.405 1.00 92.88 86 GLN A CA 1
ATOM 665 C C . GLN A 1 86 ? -11.773 4.320 11.746 1.00 92.88 86 GLN A C 1
ATOM 667 O O . GLN A 1 86 ? -12.409 3.299 11.987 1.00 92.88 86 GLN A O 1
ATOM 672 N N . ALA A 1 87 ? -12.355 5.521 11.703 1.00 93.56 87 ALA A N 1
ATOM 673 C CA . ALA A 1 87 ? -13.776 5.723 11.984 1.00 93.56 87 ALA A CA 1
ATOM 674 C C . ALA A 1 87 ? -14.698 5.137 10.897 1.00 93.56 87 ALA A C 1
ATOM 676 O O . ALA A 1 87 ? -15.671 4.456 11.220 1.00 93.56 87 ALA A O 1
ATOM 677 N N . ASP A 1 88 ? -14.383 5.373 9.621 1.00 94.44 88 ASP A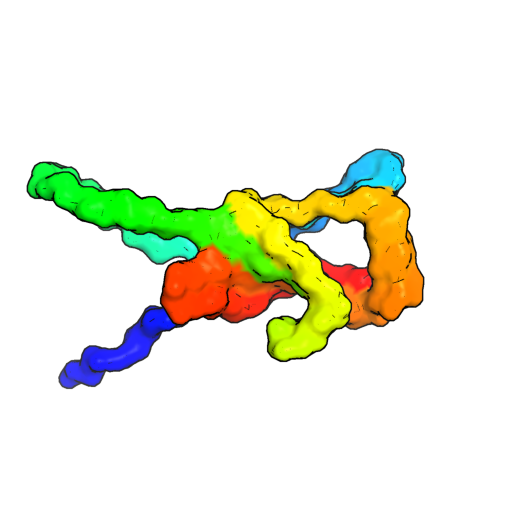 N 1
ATOM 678 C CA . ASP A 1 88 ? -15.279 5.059 8.497 1.00 94.44 88 ASP A CA 1
ATOM 679 C C . ASP A 1 88 ? -15.042 3.662 7.898 1.00 94.44 88 ASP A C 1
ATOM 681 O O . ASP A 1 88 ? -15.907 3.102 7.216 1.00 94.44 88 ASP A O 1
ATOM 685 N N . HIS A 1 89 ? -13.856 3.090 8.124 1.00 92.25 89 HIS A N 1
ATOM 686 C CA . HIS A 1 89 ? -13.381 1.873 7.464 1.00 92.25 89 HIS A CA 1
ATOM 687 C C . HIS A 1 89 ? -12.656 0.906 8.415 1.00 92.25 89 HIS A C 1
ATOM 689 O O . HIS A 1 89 ? -11.806 0.133 7.967 1.00 92.25 89 HIS A O 1
ATOM 695 N N . SER A 1 90 ? -12.994 0.908 9.709 1.00 92.81 90 SER A N 1
ATOM 696 C CA . SER A 1 90 ? -12.487 -0.091 10.662 1.00 92.81 90 SER A CA 1
ATOM 697 C C . SER A 1 90 ? -12.704 -1.524 10.147 1.00 92.81 90 SER A C 1
ATOM 699 O O . SER A 1 90 ? -13.766 -1.871 9.624 1.00 92.81 90 SER A O 1
ATOM 701 N N . GLY A 1 91 ? -11.673 -2.357 10.255 1.00 90.44 91 GLY A N 1
ATOM 702 C CA . GLY A 1 91 ? -11.617 -3.723 9.738 1.00 90.44 91 GLY A CA 1
ATOM 703 C C . GLY A 1 91 ? -11.366 -3.838 8.230 1.00 90.44 91 GLY A C 1
ATOM 704 O O . GLY A 1 91 ? -11.190 -4.951 7.733 1.00 90.44 91 GLY A O 1
ATOM 705 N N . ALA 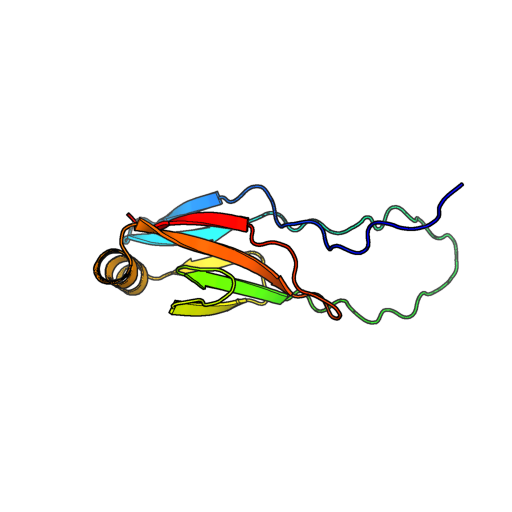A 1 92 ? -11.331 -2.733 7.476 1.00 93.69 92 ALA A N 1
ATOM 706 C CA . ALA A 1 92 ? -11.061 -2.788 6.043 1.00 93.69 92 ALA A CA 1
ATOM 707 C C . ALA A 1 92 ? -9.556 -2.962 5.754 1.00 93.69 92 ALA A C 1
ATOM 709 O O . ALA A 1 92 ? -8.708 -2.370 6.432 1.00 93.69 92 ALA A O 1
ATOM 710 N N . PRO A 1 93 ? -9.182 -3.723 4.708 1.00 94.88 93 PRO A N 1
ATOM 711 C CA . PRO A 1 93 ? -7.797 -3.805 4.269 1.00 94.88 93 PRO A CA 1
ATOM 712 C C . PRO A 1 93 ? -7.356 -2.511 3.585 1.00 94.88 93 PRO A C 1
ATOM 714 O O . PRO A 1 93 ? -8.008 -2.042 2.653 1.00 94.88 93 PRO A O 1
ATOM 717 N N . LEU A 1 94 ? -6.198 -1.994 3.990 1.00 95.25 94 LEU A N 1
ATOM 718 C CA . LEU A 1 94 ? -5.423 -1.036 3.210 1.00 95.25 94 LEU A CA 1
ATOM 719 C C . LEU A 1 94 ? -4.393 -1.817 2.391 1.00 95.25 94 LEU A C 1
ATOM 721 O O . LEU A 1 94 ? -3.581 -2.557 2.949 1.00 95.25 94 LEU A O 1
ATOM 725 N N . TRP A 1 95 ? -4.407 -1.656 1.074 1.00 94.31 95 TRP A N 1
ATOM 726 C CA . TRP A 1 95 ? -3.534 -2.387 0.156 1.00 94.31 95 TRP A CA 1
ATOM 727 C C . TRP A 1 95 ? -2.857 -1.457 -0.847 1.00 94.31 95 TRP A C 1
ATOM 729 O O . TRP A 1 95 ? -3.262 -0.311 -1.028 1.00 94.31 95 TRP A O 1
ATOM 739 N N . VAL A 1 96 ? -1.826 -1.963 -1.522 1.00 92.00 96 VAL A N 1
ATOM 740 C CA . VAL A 1 96 ? -1.153 -1.292 -2.635 1.00 92.00 96 VAL A CA 1
ATOM 741 C C . VAL A 1 96 ? -0.846 -2.259 -3.768 1.00 92.00 96 VAL A C 1
ATOM 743 O O . VAL A 1 96 ? -0.491 -3.410 -3.539 1.00 92.00 96 VAL A O 1
ATOM 746 N N . ARG A 1 97 ? -0.944 -1.793 -5.010 1.00 88.50 97 ARG A N 1
ATOM 747 C CA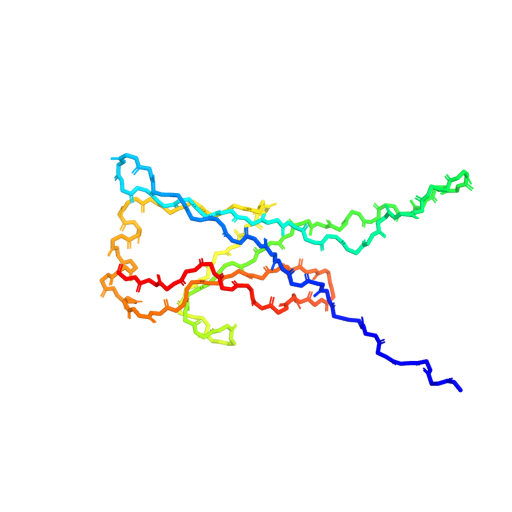 . ARG A 1 97 ? -0.497 -2.525 -6.201 1.00 88.50 97 ARG A CA 1
ATOM 748 C C . ARG A 1 97 ? 0.413 -1.658 -7.049 1.00 88.50 97 ARG A C 1
ATOM 750 O O . ARG A 1 97 ? 0.249 -0.440 -7.095 1.00 88.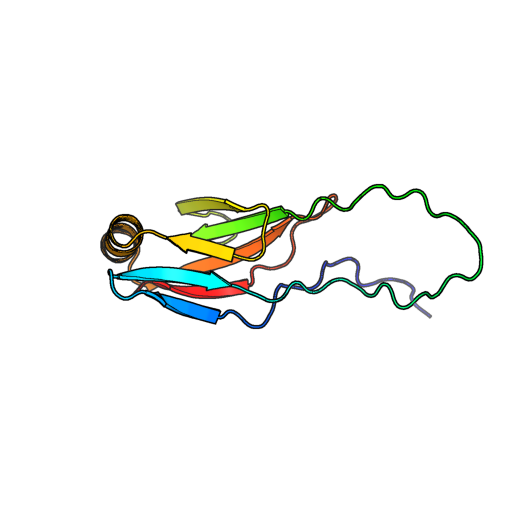50 97 ARG A O 1
ATOM 757 N N . GLN A 1 98 ? 1.357 -2.288 -7.733 1.00 85.00 98 GLN A N 1
ATOM 758 C CA . GLN A 1 98 ? 2.148 -1.608 -8.747 1.00 85.00 98 GLN A CA 1
ATOM 759 C C . GLN A 1 98 ? 1.331 -1.533 -10.039 1.00 85.00 98 GLN A C 1
ATOM 761 O O . GLN A 1 98 ? 0.718 -2.518 -10.453 1.00 85.00 98 GLN A O 1
ATOM 766 N N . ILE A 1 99 ? 1.326 -0.367 -10.672 1.00 83.44 99 ILE A N 1
ATOM 767 C CA . ILE A 1 99 ? 0.695 -0.117 -11.963 1.00 83.44 99 ILE A CA 1
ATOM 768 C C . ILE A 1 99 ? 1.798 -0.162 -13.018 1.00 83.44 99 ILE A C 1
ATOM 770 O O . ILE A 1 99 ? 2.615 0.749 -13.118 1.00 83.44 99 ILE A O 1
ATOM 774 N N . GLY A 1 100 ? 1.865 -1.264 -13.766 1.00 71.19 100 GLY A N 1
ATOM 775 C CA . GLY A 1 100 ? 2.724 -1.364 -14.943 1.00 71.19 100 GLY A CA 1
ATOM 776 C C . GLY A 1 100 ? 2.000 -0.887 -16.201 1.00 71.19 100 GLY A C 1
ATOM 777 O O . GLY A 1 100 ? 0.773 -0.829 -16.233 1.00 71.19 100 GLY A O 1
ATOM 778 N N . SER A 1 101 ? 2.756 -0.628 -17.272 1.00 63.22 101 SER A N 1
ATOM 779 C CA . SER A 1 101 ? 2.230 -0.130 -18.555 1.00 63.22 101 SER A CA 1
ATOM 780 C C . SER A 1 101 ? 1.177 -1.040 -19.208 1.00 63.22 101 SER A C 1
ATOM 782 O O . SER A 1 101 ? 0.391 -0.565 -20.018 1.00 63.22 101 SER A O 1
ATOM 784 N N . PHE A 1 102 ? 1.151 -2.334 -18.868 1.00 57.56 102 PHE A N 1
ATOM 785 C CA . PHE A 1 102 ? 0.253 -3.328 -19.476 1.00 57.56 102 PHE A CA 1
ATOM 786 C C . PHE A 1 102 ? -0.717 -3.994 -18.489 1.00 57.56 102 PHE A C 1
ATOM 788 O O . PHE A 1 102 ? -1.732 -4.537 -18.912 1.00 57.56 102 PHE A O 1
ATOM 795 N N . SER A 1 103 ? -0.417 -3.994 -17.185 1.00 64.19 103 SER A N 1
ATOM 796 C CA . SER A 1 103 ? -1.277 -4.580 -16.148 1.00 64.19 103 SER A CA 1
ATOM 797 C C . SER A 1 103 ? -0.849 -4.114 -14.758 1.00 64.19 103 SER A C 1
ATOM 799 O O . SER A 1 103 ? 0.335 -3.866 -14.512 1.00 64.19 103 SER A O 1
ATOM 801 N N . ALA A 1 104 ? -1.801 -4.073 -13.825 1.00 72.00 104 ALA A N 1
ATOM 802 C CA . ALA A 1 104 ? -1.501 -3.965 -12.403 1.00 72.00 104 ALA A CA 1
ATOM 803 C C . ALA A 1 104 ? -0.993 -5.307 -11.839 1.00 72.00 104 ALA A C 1
ATOM 805 O O . ALA A 1 104 ? -1.335 -6.373 -12.363 1.00 72.00 104 ALA A O 1
ATOM 806 N N . SER A 1 105 ? -0.172 -5.252 -10.788 1.00 74.75 105 SER A N 1
ATOM 807 C CA . SER A 1 105 ? 0.198 -6.424 -9.982 1.00 74.75 105 SER A CA 1
ATOM 808 C C . SER A 1 105 ? -0.968 -6.891 -9.107 1.00 74.75 105 SER A C 1
ATOM 810 O O . SER A 1 105 ? -1.916 -6.135 -8.877 1.00 74.75 105 SER A O 1
ATOM 812 N N . ASP A 1 106 ? -0.852 -8.090 -8.530 1.00 81.62 106 ASP A N 1
ATOM 813 C CA . ASP A 1 106 ? -1.714 -8.468 -7.407 1.00 81.62 106 ASP A CA 1
ATOM 814 C C . ASP A 1 106 ? -1.517 -7.474 -6.235 1.00 81.62 106 ASP A C 1
ATOM 816 O O . ASP A 1 106 ? -0.420 -6.905 -6.081 1.00 81.62 106 ASP A O 1
ATOM 820 N N . PRO A 1 107 ? -2.566 -7.220 -5.431 1.00 87.38 107 PRO A N 1
ATOM 821 C CA . PRO A 1 107 ? -2.504 -6.291 -4.310 1.00 87.38 107 PRO A CA 1
ATOM 822 C C . PRO A 1 107 ? -1.635 -6.847 -3.174 1.00 87.38 107 PRO A C 1
ATOM 824 O O . PRO A 1 107 ? -1.802 -7.983 -2.734 1.00 87.38 107 PRO A O 1
ATOM 827 N N . LEU A 1 108 ? -0.731 -6.016 -2.660 1.00 88.44 108 LEU A N 1
ATOM 828 C CA . LEU A 1 108 ? -0.053 -6.224 -1.388 1.00 88.44 108 LEU A CA 1
ATOM 829 C C . LEU A 1 108 ? -0.897 -5.611 -0.270 1.00 88.44 108 LEU A C 1
ATOM 831 O O . LEU A 1 108 ? -1.164 -4.411 -0.286 1.00 88.44 108 LEU A O 1
ATOM 835 N N . LEU A 1 109 ? -1.248 -6.406 0.737 1.00 91.44 109 LEU A N 1
ATOM 836 C CA . LEU A 1 109 ? -1.838 -5.886 1.966 1.00 91.44 109 LEU A CA 1
ATOM 837 C C . LEU A 1 109 ? -0.795 -5.079 2.758 1.00 91.44 109 LEU A C 1
ATOM 839 O O . LEU A 1 109 ? 0.261 -5.609 3.104 1.00 91.44 109 LEU A O 1
ATOM 843 N N . LEU A 1 110 ? -1.095 -3.811 3.049 1.00 90.31 110 LEU A N 1
ATOM 844 C CA . LEU A 1 110 ? -0.264 -2.938 3.883 1.00 90.31 110 LEU A CA 1
ATOM 845 C C . LEU A 1 110 ? -0.610 -3.094 5.365 1.00 90.31 110 LEU A C 1
ATOM 847 O O . LEU A 1 110 ? 0.292 -3.259 6.182 1.00 90.31 110 LEU A O 1
ATOM 851 N N . THR A 1 111 ? -1.901 -3.044 5.701 1.00 92.25 111 THR A N 1
ATOM 852 C CA . THR A 1 111 ? -2.421 -3.268 7.059 1.00 92.25 111 THR A CA 1
ATOM 853 C C . THR A 1 111 ? -3.931 -3.524 7.032 1.00 92.25 111 THR A C 1
ATOM 855 O O . THR A 1 111 ? -4.590 -3.302 6.014 1.00 92.25 111 THR A O 1
ATOM 858 N N . GLN A 1 112 ? -4.493 -3.988 8.146 1.00 92.56 112 GLN A N 1
ATOM 859 C CA . GLN A 1 112 ? -5.906 -3.743 8.454 1.00 92.56 112 GLN A CA 1
ATOM 860 C C . GLN A 1 112 ? -6.024 -2.363 9.098 1.00 92.56 112 GLN A C 1
ATOM 862 O O . GLN A 1 112 ? -5.122 -1.951 9.826 1.00 92.56 112 GLN A O 1
ATOM 867 N N . ILE A 1 113 ? -7.086 -1.636 8.774 1.00 90.88 113 ILE A N 1
ATOM 868 C CA . ILE A 1 113 ? -7.418 -0.392 9.462 1.00 90.88 113 ILE A CA 1
ATOM 869 C C . ILE A 1 113 ? -8.100 -0.788 10.774 1.00 90.88 113 ILE A C 1
ATOM 871 O O . ILE A 1 113 ? -9.168 -1.392 10.727 1.00 90.88 113 ILE A O 1
ATOM 875 N N . ASP A 1 114 ? -7.481 -0.508 11.918 1.00 84.44 114 ASP A N 1
ATOM 876 C CA . ASP A 1 114 ? -8.030 -0.753 13.262 1.00 84.44 114 ASP A CA 1
ATOM 877 C C . ASP A 1 114 ? -8.147 0.540 14.059 1.00 84.44 114 ASP A C 1
ATOM 879 O O . ASP A 1 11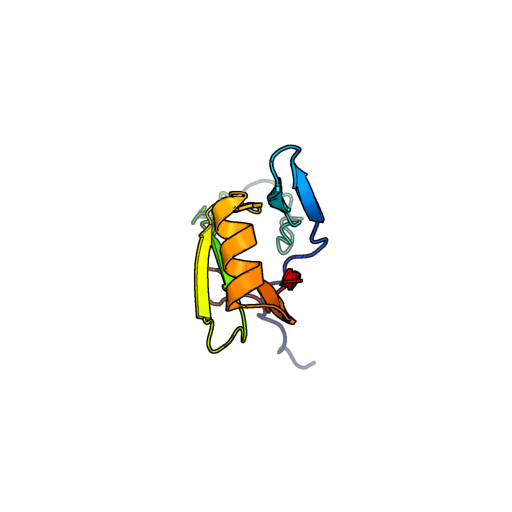4 ? -7.271 1.408 13.852 1.00 84.44 114 ASP A O 1
#

Sequence (114 aa):
MNPGLTLRPLCPVHPRARSGQNGDMVFSWARRARGAWDWPDLVEPPLAEQTEAYRAGVGNPDAPSLVWDLAHPRLELSAATWATLQADHSGAPLWVRQIGSFSASDPLLLTQID

Radius of gyration: 17.09 Å; chains: 1; bounding box: 44×42×44 Å

pLDDT: mean 75.9, std 18.65, range [41.0, 95.5]